Protein AF-A0A9P4PDR3-F1 (afdb_monomer_lite)

Structure (mmCIF, N/CA/C/O backbone):
data_AF-A0A9P4PDR3-F1
#
_entry.id   AF-A0A9P4PDR3-F1
#
loop_
_atom_site.group_PDB
_atom_site.id
_atom_site.type_symbol
_atom_site.label_atom_id
_atom_site.label_alt_id
_atom_site.label_comp_id
_atom_site.label_asym_id
_atom_site.label_entity_id
_atom_site.label_seq_id
_atom_site.pdbx_PDB_ins_code
_atom_site.Cartn_x
_atom_site.Cartn_y
_atom_site.Cartn_z
_atom_site.occupancy
_atom_site.B_iso_or_equiv
_atom_site.auth_seq_id
_atom_site.auth_comp_id
_atom_site.auth_asym_id
_atom_site.auth_atom_id
_atom_site.pdbx_PDB_model_num
ATOM 1 N N . MET A 1 1 ? 72.401 30.738 47.272 1.00 39.84 1 MET A N 1
ATOM 2 C CA . MET A 1 1 ? 71.567 31.556 46.367 1.00 39.84 1 MET A CA 1
ATOM 3 C C . MET A 1 1 ? 70.775 30.611 45.475 1.00 39.84 1 MET A C 1
ATOM 5 O O . MET A 1 1 ? 71.417 29.729 44.933 1.00 39.84 1 MET A O 1
ATOM 9 N N . SER A 1 2 ? 69.445 30.798 45.417 1.00 41.22 2 SER A N 1
ATOM 10 C CA . SER A 1 2 ? 68.465 30.457 44.352 1.00 41.22 2 SER A CA 1
ATOM 11 C C . SER A 1 2 ? 68.536 29.105 43.617 1.00 41.22 2 SER A C 1
ATOM 13 O O . SER A 1 2 ? 69.592 28.717 43.151 1.00 41.22 2 SER A O 1
ATOM 15 N N . THR A 1 3 ? 67.460 28.357 43.347 1.00 42.94 3 THR A N 1
ATOM 16 C CA . THR A 1 3 ? 65.997 28.504 43.529 1.00 42.94 3 THR A CA 1
ATOM 17 C C . THR A 1 3 ? 65.347 27.144 43.215 1.00 42.94 3 THR A C 1
ATOM 19 O O . THR A 1 3 ? 65.878 26.376 42.417 1.00 42.94 3 THR A O 1
ATOM 22 N N . HIS A 1 4 ? 64.183 26.876 43.812 1.00 41.94 4 HIS A N 1
ATOM 23 C CA . HIS A 1 4 ? 63.287 25.757 43.501 1.00 41.94 4 HIS A CA 1
ATOM 24 C C . HIS A 1 4 ? 62.711 25.802 42.075 1.00 41.94 4 HIS A C 1
ATOM 26 O O . HIS A 1 4 ? 62.363 26.875 41.589 1.00 41.94 4 HIS A O 1
ATOM 32 N N . ALA A 1 5 ? 62.472 24.622 41.491 1.00 48.94 5 ALA A N 1
ATOM 33 C CA . ALA A 1 5 ? 61.399 24.391 40.523 1.00 48.94 5 ALA A CA 1
ATOM 34 C C . ALA A 1 5 ? 60.941 22.920 40.598 1.00 48.94 5 ALA A C 1
ATOM 36 O O . ALA A 1 5 ? 61.580 22.032 40.043 1.00 48.94 5 ALA A O 1
ATOM 37 N N . ALA A 1 6 ? 59.841 22.663 41.308 1.00 50.53 6 ALA A N 1
ATOM 38 C CA . ALA A 1 6 ? 59.071 21.426 41.202 1.00 50.53 6 ALA A CA 1
ATOM 39 C C . ALA A 1 6 ? 57.695 21.810 40.648 1.00 50.53 6 ALA A C 1
ATOM 41 O O . ALA A 1 6 ? 56.959 22.570 41.278 1.00 50.53 6 ALA A O 1
ATOM 42 N N . ALA A 1 7 ? 57.407 21.362 39.427 1.00 51.97 7 ALA A N 1
ATOM 43 C CA . ALA A 1 7 ? 56.159 21.638 38.733 1.00 51.97 7 ALA A CA 1
ATOM 44 C C . ALA A 1 7 ? 55.000 20.884 39.401 1.00 51.97 7 ALA A C 1
ATOM 46 O O . ALA A 1 7 ? 55.087 19.687 39.672 1.00 51.97 7 ALA A O 1
ATOM 47 N N . ALA A 1 8 ? 53.931 21.627 39.679 1.00 52.62 8 ALA A N 1
ATOM 48 C CA . ALA A 1 8 ? 52.711 21.161 40.313 1.00 52.62 8 ALA A CA 1
ATOM 49 C C . ALA A 1 8 ? 51.920 20.215 39.394 1.00 52.62 8 ALA A C 1
ATOM 51 O O . ALA A 1 8 ? 51.681 20.523 38.226 1.00 52.62 8 ALA A O 1
ATOM 52 N N . ALA A 1 9 ? 51.492 19.079 39.945 1.00 56.66 9 ALA A N 1
ATOM 53 C CA . ALA A 1 9 ? 50.508 18.193 39.337 1.00 56.66 9 ALA A CA 1
ATOM 54 C C . ALA A 1 9 ? 49.130 18.882 39.303 1.00 56.66 9 ALA A C 1
ATOM 56 O O . ALA A 1 9 ? 48.715 19.498 40.286 1.00 56.66 9 ALA A O 1
ATOM 57 N N . ALA A 1 10 ? 48.443 18.798 38.163 1.00 66.56 10 ALA A N 1
ATOM 58 C CA . ALA A 1 10 ? 47.117 19.376 37.947 1.00 66.56 10 ALA A CA 1
ATOM 59 C C . ALA A 1 10 ? 46.045 18.741 38.865 1.00 66.56 10 ALA A C 1
ATOM 61 O O . ALA A 1 10 ? 46.162 17.561 39.206 1.00 66.56 10 ALA A O 1
ATOM 62 N N . PRO A 1 11 ? 44.996 19.488 39.264 1.00 62.75 11 PRO A N 1
ATOM 63 C CA . PRO A 1 11 ? 43.924 18.953 40.096 1.00 62.75 11 PRO A CA 1
ATOM 64 C C . PRO A 1 11 ? 43.004 18.026 39.287 1.00 62.75 11 PRO A C 1
ATOM 66 O O . PRO A 1 11 ? 42.606 18.351 38.172 1.00 62.75 11 PRO A O 1
ATOM 69 N N . ALA A 1 12 ? 42.666 16.871 39.862 1.00 64.94 12 ALA A N 1
ATOM 70 C CA . ALA A 1 12 ? 41.672 15.950 39.320 1.00 64.94 12 ALA A CA 1
ATOM 71 C C . ALA A 1 12 ? 40.255 16.500 39.551 1.00 64.94 12 ALA A C 1
ATOM 73 O O . ALA A 1 12 ? 39.896 16.824 40.686 1.00 64.94 12 ALA A O 1
ATOM 74 N N . ASP A 1 13 ? 39.454 16.586 38.489 1.00 71.06 13 ASP A N 1
ATOM 75 C CA . ASP A 1 13 ? 38.054 17.001 38.576 1.00 71.06 13 ASP A CA 1
ATOM 76 C C . ASP A 1 13 ? 37.213 15.957 39.340 1.00 71.06 13 ASP A C 1
ATOM 78 O O . ASP A 1 13 ? 37.351 14.751 39.099 1.00 71.06 13 ASP A O 1
ATOM 82 N N . PRO A 1 14 ? 36.330 16.377 40.266 1.00 76.25 14 PRO A N 1
ATOM 83 C CA . PRO A 1 14 ? 35.484 15.451 41.007 1.00 76.25 14 PRO A CA 1
ATOM 84 C C . PRO A 1 14 ? 34.379 14.847 40.117 1.00 76.25 14 PRO A C 1
ATOM 86 O O . PRO A 1 14 ? 33.915 15.489 39.170 1.00 76.25 14 PRO A O 1
ATOM 89 N N . PRO A 1 15 ? 33.891 13.632 40.434 1.00 72.94 15 PRO A N 1
ATOM 90 C CA . PRO A 1 15 ? 32.832 12.990 39.667 1.00 72.94 15 PRO A CA 1
ATOM 91 C C . PRO A 1 15 ? 31.504 13.748 39.803 1.00 72.94 15 PRO A C 1
ATOM 93 O O . PRO A 1 15 ? 31.029 14.035 40.905 1.00 72.94 15 PRO A O 1
ATOM 96 N N . ILE A 1 16 ? 30.878 14.036 38.661 1.00 69.38 16 ILE A N 1
ATOM 97 C CA . ILE A 1 16 ? 29.538 14.624 38.579 1.00 69.38 16 ILE A CA 1
ATOM 98 C C . ILE A 1 16 ? 28.546 13.640 39.217 1.00 69.38 16 ILE A C 1
ATOM 100 O O . ILE A 1 16 ? 28.413 12.498 38.781 1.00 69.38 16 ILE A O 1
ATOM 104 N N . SER A 1 17 ? 27.869 14.075 40.281 1.00 73.00 17 SER A N 1
ATOM 105 C CA . SER A 1 17 ? 26.873 13.262 40.993 1.00 73.00 17 SER A CA 1
ATOM 106 C C . SER A 1 17 ? 25.692 12.876 40.083 1.00 73.00 17 SER A C 1
ATOM 108 O O . SER A 1 17 ? 25.364 13.626 39.159 1.00 73.00 17 SER A O 1
ATOM 110 N N . PRO A 1 18 ? 25.014 11.735 40.329 1.00 70.06 18 PRO A N 1
ATOM 111 C CA . PRO A 1 18 ? 23.935 11.261 39.468 1.00 70.06 18 PRO A CA 1
ATOM 112 C C . PRO A 1 18 ? 22.743 12.226 39.480 1.00 70.06 18 PRO A C 1
ATOM 114 O O . PRO A 1 18 ? 22.101 12.456 40.505 1.00 70.06 18 PRO A O 1
ATOM 117 N N . ILE A 1 19 ? 22.424 12.773 38.307 1.00 70.44 19 ILE A N 1
ATOM 118 C CA . ILE A 1 19 ? 21.251 13.624 38.099 1.00 70.44 19 ILE A CA 1
ATOM 119 C C . ILE A 1 19 ? 20.004 12.732 38.085 1.00 70.44 19 ILE A C 1
ATOM 121 O O . ILE A 1 19 ? 19.702 12.077 37.087 1.00 70.44 19 ILE A O 1
ATOM 125 N N . SER A 1 20 ? 19.251 12.731 39.185 1.00 69.00 20 SER A N 1
ATOM 126 C CA . SER A 1 20 ? 17.913 12.131 39.233 1.00 69.00 20 SER A CA 1
ATOM 127 C C . SER A 1 20 ? 16.915 13.044 38.519 1.00 69.00 20 SER A C 1
ATOM 129 O O . SER A 1 20 ? 16.444 14.032 39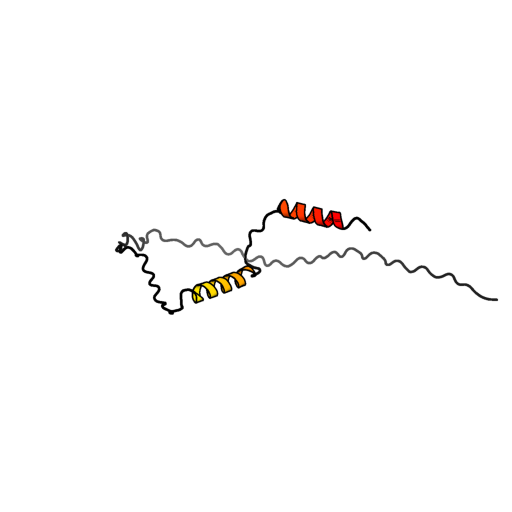.077 1.00 69.00 20 SER A O 1
ATOM 131 N N . ARG A 1 21 ? 16.594 12.734 37.259 1.00 63.66 21 ARG A N 1
ATOM 132 C CA . ARG A 1 21 ? 15.548 13.438 36.501 1.00 63.66 21 ARG A CA 1
ATOM 133 C C . ARG A 1 21 ? 14.173 12.884 36.873 1.00 63.66 21 ARG A C 1
ATOM 135 O O . ARG A 1 21 ? 13.641 12.018 36.189 1.00 63.66 21 ARG A O 1
ATOM 142 N N . GLN A 1 22 ? 13.585 13.388 37.953 1.00 73.19 22 GLN A N 1
ATOM 143 C CA . GLN A 1 22 ? 12.148 13.246 38.187 1.00 73.19 22 GLN A CA 1
ATOM 144 C C . GLN A 1 22 ? 11.410 14.354 37.436 1.00 73.19 22 GLN A C 1
ATOM 146 O O . GLN A 1 22 ? 11.316 15.482 37.909 1.00 73.19 22 GLN A O 1
ATOM 151 N N . THR A 1 23 ? 10.858 14.031 36.269 1.00 68.44 23 THR A N 1
ATOM 152 C CA . THR A 1 23 ? 9.811 14.852 35.647 1.00 68.44 23 THR A CA 1
ATOM 153 C C . THR A 1 23 ? 8.652 13.943 35.275 1.00 68.44 23 THR A C 1
ATOM 155 O O . THR A 1 23 ? 8.523 13.486 34.140 1.00 68.44 23 THR A O 1
ATOM 158 N N . THR A 1 24 ? 7.826 13.628 36.270 1.00 66.81 24 THR A N 1
ATOM 159 C CA . THR A 1 24 ? 6.512 13.027 36.047 1.00 66.81 24 THR A CA 1
ATOM 160 C C . THR A 1 24 ? 5.709 13.981 35.172 1.00 66.81 24 THR A C 1
ATOM 162 O O . THR A 1 24 ? 5.336 15.068 35.611 1.00 66.81 24 THR A O 1
ATOM 165 N N . PHE A 1 25 ? 5.466 13.598 33.920 1.00 69.38 25 PHE A N 1
ATOM 166 C CA . PHE A 1 25 ? 4.574 14.348 33.049 1.00 69.38 25 PHE A CA 1
ATOM 167 C C . PHE A 1 25 ? 3.130 14.177 33.543 1.00 69.38 25 PHE A C 1
ATOM 169 O O . PHE A 1 25 ? 2.691 13.038 33.744 1.00 69.38 25 PHE A O 1
ATOM 176 N N . PRO A 1 26 ? 2.367 15.269 33.726 1.00 68.75 26 PRO A N 1
ATOM 177 C CA . PRO A 1 26 ? 0.937 15.170 33.966 1.00 68.75 26 PRO A CA 1
ATOM 178 C C . PRO A 1 26 ? 0.287 14.572 32.717 1.00 68.75 26 PRO A C 1
ATOM 180 O O . PRO A 1 26 ? 0.164 15.224 31.679 1.00 68.75 26 PRO A O 1
ATOM 183 N N . HIS A 1 27 ? -0.102 13.304 32.798 1.00 74.31 27 HIS A N 1
ATOM 184 C CA . HIS A 1 27 ? -0.866 12.662 31.744 1.00 74.31 27 HIS A CA 1
ATOM 185 C C . HIS A 1 27 ? -2.305 13.160 31.855 1.00 74.31 27 HIS A C 1
ATOM 187 O O . HIS A 1 27 ? -2.955 13.037 32.892 1.00 74.31 27 HIS A O 1
ATOM 193 N N . LYS A 1 28 ? -2.812 13.755 30.776 1.00 69.25 28 LYS A N 1
ATOM 194 C CA . LYS A 1 28 ? -4.238 14.035 30.657 1.00 69.25 28 LYS A CA 1
ATOM 195 C C . LYS A 1 28 ? -4.943 12.694 30.486 1.00 69.25 28 LYS A C 1
ATOM 197 O O . LYS A 1 28 ? -5.005 12.164 29.379 1.00 69.25 28 LYS A O 1
ATOM 202 N N . THR A 1 29 ? -5.455 12.127 31.573 1.00 70.19 29 THR A N 1
ATOM 203 C CA . THR A 1 29 ? -6.442 11.050 31.494 1.00 70.19 29 THR A CA 1
ATOM 204 C C . THR A 1 29 ? -7.693 11.639 30.857 1.00 70.19 29 THR A C 1
ATOM 206 O O . THR A 1 29 ? -8.486 12.305 31.521 1.00 70.19 29 THR A O 1
ATOM 209 N N . SER A 1 30 ? -7.832 11.475 29.543 1.00 71.44 30 SER A N 1
ATOM 210 C CA . SER A 1 30 ? -9.075 11.805 28.852 1.00 71.44 30 SER A CA 1
ATOM 211 C C . SER A 1 30 ? -10.196 10.993 29.500 1.00 71.44 30 SER A C 1
ATOM 213 O O . SER A 1 30 ? -10.043 9.787 29.695 1.00 71.44 30 SER A O 1
ATOM 215 N N . ALA A 1 31 ? -11.293 11.651 29.881 1.00 71.50 31 ALA A N 1
ATOM 216 C CA . ALA A 1 31 ? -12.461 10.960 30.408 1.00 71.50 31 ALA A CA 1
ATOM 217 C C . ALA A 1 31 ? -12.916 9.914 29.382 1.00 71.50 31 ALA A C 1
ATOM 219 O O . ALA A 1 31 ? -13.050 10.225 28.195 1.00 71.50 31 ALA A O 1
ATOM 220 N N . ALA A 1 32 ? -13.110 8.675 29.834 1.00 70.25 32 ALA A N 1
ATOM 221 C CA . ALA A 1 32 ? -13.570 7.593 28.981 1.00 70.25 32 ALA A CA 1
ATOM 222 C C . ALA A 1 32 ? -14.930 7.982 28.386 1.00 70.25 32 ALA A C 1
ATOM 224 O O . ALA A 1 32 ? -15.946 8.025 29.080 1.00 70.25 32 ALA A O 1
ATOM 225 N N . THR A 1 33 ? -14.935 8.327 27.100 1.00 73.12 33 THR A N 1
ATOM 226 C CA . THR A 1 33 ? -16.169 8.580 26.360 1.00 73.12 33 THR A CA 1
ATOM 227 C C . THR A 1 33 ? -16.884 7.246 26.222 1.00 73.12 33 THR A C 1
ATOM 229 O O . THR A 1 33 ? -16.305 6.286 25.717 1.00 73.12 33 THR A O 1
ATOM 232 N N . SER A 1 34 ? -18.124 7.171 26.706 1.00 74.00 34 SER A N 1
ATOM 233 C CA . SER A 1 34 ? -18.965 5.988 26.530 1.00 74.00 34 SER A CA 1
ATOM 234 C C . SER A 1 34 ? -19.062 5.674 25.036 1.00 74.00 34 SER A C 1
ATOM 236 O O . SER A 1 34 ? -19.555 6.492 24.256 1.00 74.00 34 SER A O 1
ATOM 238 N N . SER A 1 35 ? -18.556 4.512 24.620 1.00 76.88 35 SER A N 1
ATOM 239 C CA . SER A 1 35 ? -18.687 4.046 23.245 1.00 76.88 35 SER A CA 1
ATOM 240 C C . SER A 1 35 ? -20.142 3.652 23.011 1.00 76.88 35 SER A C 1
ATOM 242 O O . SER A 1 35 ? -20.539 2.510 23.242 1.00 76.88 35 SER A O 1
ATOM 244 N N . ARG A 1 36 ? -20.965 4.612 22.584 1.00 84.06 36 ARG A N 1
ATOM 245 C CA . ARG A 1 36 ? -22.299 4.317 22.067 1.00 84.06 36 ARG A CA 1
ATOM 246 C C . ARG A 1 36 ? -22.115 3.520 20.782 1.00 84.06 36 ARG A C 1
ATOM 248 O O . ARG A 1 36 ? -21.650 4.064 19.783 1.00 84.06 36 ARG A O 1
ATOM 255 N N . THR A 1 37 ? -22.464 2.240 20.813 1.00 81.62 37 THR A N 1
ATOM 256 C CA . THR A 1 37 ? -22.577 1.448 19.592 1.00 81.62 37 THR A CA 1
ATOM 257 C C . THR A 1 37 ? -23.694 2.073 18.750 1.00 81.62 37 THR A C 1
ATOM 259 O O . THR A 1 37 ? -24.814 2.235 19.247 1.00 81.62 37 THR A O 1
ATOM 262 N N . PRO A 1 38 ? -23.414 2.534 17.517 1.00 84.50 38 PRO A N 1
ATOM 263 C CA . PRO A 1 38 ? -24.474 3.027 16.655 1.00 84.50 38 PRO A CA 1
ATOM 264 C C . PRO A 1 38 ? -25.455 1.878 16.413 1.00 84.50 38 PRO A C 1
ATOM 266 O O . PRO A 1 38 ? -25.052 0.762 16.089 1.00 84.50 38 PRO A O 1
ATOM 269 N N . PHE A 1 39 ? -26.743 2.141 16.621 1.00 87.62 39 PHE A N 1
ATOM 270 C CA . PHE A 1 39 ? -27.784 1.181 16.286 1.00 87.62 39 PHE A CA 1
ATOM 271 C C . PHE A 1 39 ? -27.883 1.112 14.762 1.00 87.62 39 PHE A C 1
ATOM 273 O O . PHE A 1 39 ? -28.176 2.120 14.119 1.00 87.62 39 PHE A O 1
ATOM 280 N N . ILE A 1 40 ? -27.592 -0.055 14.194 1.00 86.38 40 ILE A N 1
ATOM 281 C CA . ILE A 1 40 ? -27.743 -0.313 12.763 1.00 86.38 40 ILE A CA 1
ATOM 282 C C . ILE A 1 40 ? -29.135 -0.910 12.569 1.00 86.38 40 ILE A C 1
ATOM 284 O O . ILE A 1 40 ? -29.419 -1.994 13.079 1.00 86.38 40 ILE A O 1
ATOM 288 N N . ASP A 1 41 ? -30.001 -0.199 11.849 1.00 88.25 41 ASP A N 1
ATOM 289 C CA . ASP A 1 41 ? -31.329 -0.697 11.502 1.00 88.25 41 ASP A CA 1
ATOM 290 C C . ASP A 1 41 ? -31.233 -1.742 10.381 1.00 88.25 41 ASP A C 1
ATOM 292 O O . ASP A 1 41 ? -31.134 -1.417 9.197 1.00 88.25 41 ASP A O 1
ATOM 296 N N . ILE A 1 42 ? -31.270 -3.012 10.780 1.00 86.31 42 ILE A N 1
ATOM 297 C CA . ILE A 1 42 ? -31.240 -4.172 9.881 1.00 86.31 42 ILE A CA 1
ATOM 298 C C . ILE A 1 42 ? -32.564 -4.410 9.141 1.00 86.31 42 ILE A C 1
ATOM 300 O O . ILE A 1 42 ? -32.610 -5.264 8.260 1.00 86.31 42 ILE A O 1
ATOM 304 N N . ALA A 1 43 ? -33.639 -3.690 9.487 1.00 92.88 43 ALA A N 1
ATOM 305 C CA . ALA A 1 43 ? -34.897 -3.747 8.746 1.00 92.88 43 ALA A CA 1
ATOM 306 C C . ALA A 1 43 ? -34.858 -2.880 7.477 1.00 92.88 43 ALA A C 1
ATOM 308 O O . ALA A 1 43 ? -35.750 -2.989 6.636 1.00 92.88 43 ALA A O 1
ATOM 309 N N . THR A 1 44 ? -33.822 -2.048 7.312 1.00 87.19 44 THR A N 1
ATOM 310 C CA . THR A 1 44 ? -33.610 -1.280 6.083 1.00 87.19 44 THR A CA 1
ATOM 311 C C . THR A 1 44 ? -33.210 -2.239 4.953 1.00 87.19 44 THR A C 1
ATOM 313 O O . THR A 1 44 ? -32.140 -2.850 5.035 1.00 87.19 44 THR A O 1
ATOM 316 N N . PRO A 1 45 ? -34.028 -2.404 3.894 1.00 83.56 45 PRO A N 1
ATOM 317 C CA . PRO A 1 45 ? -33.677 -3.269 2.773 1.00 83.56 45 PRO A CA 1
ATOM 318 C C . PRO A 1 45 ? -32.425 -2.747 2.057 1.00 83.56 45 PRO A C 1
ATOM 320 O O . PRO A 1 45 ? -32.182 -1.541 1.989 1.00 83.56 45 PRO A O 1
ATOM 323 N N . ALA A 1 46 ? -31.630 -3.660 1.495 1.00 85.38 46 ALA A N 1
ATOM 324 C CA . ALA A 1 46 ? -30.459 -3.285 0.713 1.00 85.38 46 ALA A CA 1
ATOM 325 C C . ALA A 1 46 ? -30.872 -2.454 -0.513 1.00 85.38 46 ALA A C 1
ATOM 327 O O . ALA A 1 46 ? -31.834 -2.787 -1.204 1.00 85.38 46 ALA A O 1
ATOM 328 N N . ILE A 1 47 ? -30.097 -1.408 -0.813 1.00 83.62 47 ILE A N 1
ATOM 329 C CA . ILE A 1 47 ? -30.318 -0.520 -1.971 1.00 83.62 47 ILE A CA 1
ATOM 330 C C . ILE A 1 47 ? -30.291 -1.308 -3.296 1.00 83.62 47 ILE A C 1
ATOM 332 O O . ILE A 1 47 ? -30.963 -0.935 -4.252 1.00 83.62 47 ILE A O 1
ATOM 336 N N . ASN A 1 48 ? -29.588 -2.444 -3.325 1.00 78.75 48 ASN A N 1
ATOM 337 C CA . ASN A 1 48 ? -29.419 -3.293 -4.502 1.00 78.75 48 ASN A CA 1
ATOM 338 C C . ASN A 1 48 ? -30.035 -4.681 -4.264 1.00 78.75 48 ASN A C 1
ATOM 340 O O . ASN A 1 48 ? -29.322 -5.674 -4.138 1.00 78.75 48 ASN A O 1
ATOM 344 N N . ALA A 1 49 ? -31.363 -4.749 -4.145 1.00 78.81 49 ALA A N 1
ATOM 345 C CA . ALA A 1 49 ? -32.078 -6.021 -3.987 1.00 78.81 49 ALA A CA 1
ATOM 346 C C . ALA A 1 49 ? -32.083 -6.878 -5.271 1.00 78.81 49 ALA A C 1
ATOM 348 O O . ALA A 1 49 ? -32.252 -8.093 -5.197 1.00 78.81 49 ALA A O 1
ATOM 349 N N . ALA A 1 50 ? -31.885 -6.254 -6.434 1.00 84.94 50 ALA A N 1
ATOM 350 C CA . ALA A 1 50 ? -31.741 -6.930 -7.716 1.00 84.94 50 ALA A CA 1
ATOM 351 C C . ALA A 1 50 ? -30.285 -6.830 -8.203 1.00 84.94 50 ALA A C 1
ATOM 353 O O . ALA A 1 50 ? -29.679 -5.761 -8.060 1.00 84.94 50 ALA A O 1
ATOM 354 N N . PRO A 1 51 ? -29.719 -7.903 -8.788 1.00 82.88 51 PRO A N 1
ATOM 355 C CA . PRO A 1 51 ? -28.478 -7.808 -9.543 1.00 82.88 51 PRO A CA 1
ATOM 356 C C . PRO A 1 51 ? -28.605 -6.715 -10.607 1.00 82.88 51 PRO A C 1
ATOM 358 O O . PRO A 1 51 ? -29.570 -6.692 -11.369 1.00 82.88 51 PRO A O 1
ATOM 361 N N . VAL A 1 52 ? -27.647 -5.789 -10.638 1.00 82.94 52 VAL A N 1
ATOM 362 C CA . VAL A 1 52 ? -27.529 -4.856 -11.757 1.00 82.94 52 VAL A CA 1
ATOM 363 C C . VAL A 1 52 ? -26.985 -5.662 -12.925 1.00 82.94 52 VAL A C 1
ATOM 365 O O . VAL A 1 52 ? -25.846 -6.126 -12.872 1.00 82.94 52 VAL A O 1
ATOM 368 N N . GLU A 1 53 ? -27.809 -5.842 -13.955 1.00 82.75 53 GLU A N 1
ATOM 369 C CA . GLU A 1 53 ? -27.350 -6.345 -15.244 1.00 82.75 53 GLU A CA 1
ATOM 370 C C . GLU A 1 53 ? -26.357 -5.316 -15.794 1.00 82.75 53 GLU A C 1
ATOM 372 O O . GLU A 1 53 ? -26.725 -4.221 -16.220 1.00 82.75 53 GLU A O 1
ATOM 377 N N . LEU A 1 54 ? -25.066 -5.626 -15.695 1.00 79.94 54 LEU A N 1
ATOM 378 C CA . LEU A 1 54 ? -24.055 -4.908 -16.449 1.00 79.94 54 LEU A CA 1
ATOM 379 C C . LEU A 1 54 ? -24.217 -5.386 -17.885 1.00 79.94 54 LEU A C 1
ATOM 381 O O . LEU A 1 54 ? -23.860 -6.527 -18.177 1.00 79.94 54 LEU A O 1
ATOM 385 N N . ASP A 1 55 ? -24.775 -4.538 -18.753 1.00 80.06 55 ASP A N 1
ATOM 386 C CA . ASP A 1 55 ? -24.777 -4.768 -20.195 1.00 80.06 55 ASP A CA 1
ATOM 387 C C . ASP A 1 55 ? -23.334 -5.054 -20.614 1.00 80.06 55 ASP A C 1
ATOM 389 O O . ASP A 1 55 ? -22.485 -4.164 -20.686 1.00 80.06 55 ASP A O 1
ATOM 393 N N . GLY A 1 56 ? -23.045 -6.344 -20.787 1.00 68.69 56 GLY A N 1
ATOM 394 C CA . GLY A 1 56 ? -21.713 -6.894 -20.972 1.00 68.69 56 GLY A CA 1
ATOM 395 C C . GLY A 1 56 ? -21.199 -6.631 -22.374 1.00 68.69 56 GLY A C 1
ATOM 396 O O . GLY A 1 56 ? -20.802 -7.565 -23.068 1.00 68.69 56 GLY A O 1
ATOM 397 N N . ALA A 1 57 ? -21.185 -5.367 -22.802 1.00 72.00 57 ALA A N 1
ATOM 398 C CA . ALA A 1 57 ? -20.260 -4.972 -23.838 1.00 72.00 57 ALA A CA 1
ATOM 399 C C . ALA A 1 57 ? -18.878 -5.393 -23.324 1.00 72.00 57 ALA A C 1
ATOM 401 O O . ALA A 1 57 ? -18.479 -4.946 -22.241 1.00 72.00 57 ALA A O 1
ATOM 402 N N . PRO A 1 58 ? -18.152 -6.284 -24.027 1.00 66.56 58 PRO A N 1
ATOM 403 C CA . PRO A 1 58 ? -16.760 -6.472 -23.697 1.00 66.56 58 PRO A CA 1
ATOM 404 C C . PRO A 1 58 ? -16.164 -5.073 -23.754 1.00 66.56 58 PRO A C 1
ATOM 406 O O . PRO A 1 58 ? -16.239 -4.410 -24.792 1.00 66.56 58 PRO A O 1
ATOM 409 N N . ALA A 1 59 ? -15.617 -4.602 -22.634 1.00 60.59 59 ALA A N 1
ATOM 410 C CA . ALA A 1 59 ? -14.628 -3.548 -22.672 1.00 60.59 59 ALA A CA 1
ATOM 411 C C . ALA A 1 59 ? -13.465 -4.151 -23.462 1.00 60.59 59 ALA A C 1
ATOM 413 O O . ALA A 1 59 ? -12.528 -4.723 -22.907 1.00 60.59 59 ALA A O 1
ATOM 414 N N . GLY A 1 60 ? -13.604 -4.146 -24.790 1.00 56.41 60 GLY A N 1
ATOM 415 C CA . GLY A 1 60 ? -12.518 -4.419 -25.693 1.00 56.41 60 GLY A CA 1
ATOM 416 C C . GLY A 1 60 ? -11.386 -3.513 -25.253 1.00 56.41 60 GLY A C 1
ATOM 417 O O . GLY A 1 60 ? -11.615 -2.412 -24.750 1.00 56.41 60 GLY A O 1
ATOM 418 N N . LEU A 1 61 ? -10.162 -3.983 -25.434 1.00 61.19 61 LEU A N 1
ATOM 419 C CA . LEU A 1 61 ? -8.932 -3.243 -25.170 1.00 61.19 61 LEU A CA 1
ATOM 420 C C . LEU A 1 61 ? -8.784 -1.993 -26.073 1.00 61.19 61 LEU A C 1
ATOM 422 O O . LEU A 1 61 ? -7.680 -1.627 -26.454 1.00 61.19 61 LEU A O 1
ATOM 426 N N . ALA A 1 62 ? -9.880 -1.335 -26.448 1.00 54.91 62 ALA A N 1
ATOM 427 C CA . ALA A 1 62 ? -9.897 0.045 -26.864 1.00 54.91 62 ALA A CA 1
ATOM 428 C C . ALA A 1 62 ? -9.758 0.891 -25.597 1.00 54.91 62 ALA A C 1
ATOM 430 O O . ALA A 1 62 ? -10.724 1.247 -24.923 1.00 54.91 62 ALA A O 1
ATOM 431 N N . SER A 1 63 ? -8.502 1.170 -25.265 1.00 53.47 63 SER A N 1
ATOM 432 C CA . SER A 1 63 ? -8.124 2.322 -24.467 1.00 53.47 63 SER A CA 1
ATOM 433 C C . SER A 1 63 ? -8.897 3.550 -24.954 1.00 53.47 63 SER A C 1
ATOM 435 O O . SER A 1 63 ? -8.581 4.121 -25.993 1.00 53.47 63 SER A O 1
ATOM 437 N N . ALA A 1 64 ? -9.907 3.959 -24.205 1.00 50.75 64 ALA A N 1
ATOM 438 C CA . ALA A 1 64 ? -10.511 5.270 -24.344 1.00 50.75 64 ALA A CA 1
ATOM 439 C C . ALA A 1 64 ? -10.626 5.853 -22.939 1.00 50.75 64 ALA A C 1
ATOM 441 O O . ALA A 1 64 ? -11.701 5.980 -22.361 1.00 50.75 64 ALA A O 1
ATOM 442 N N . HIS A 1 65 ? -9.465 6.179 -22.370 1.00 50.88 65 HIS A N 1
ATOM 443 C CA . HIS A 1 65 ? -9.408 7.351 -21.514 1.00 50.88 65 HIS A CA 1
ATOM 444 C C . HIS A 1 65 ? -9.822 8.544 -22.393 1.00 50.88 65 HIS A C 1
ATOM 446 O O . HIS A 1 65 ? -9.141 8.786 -23.390 1.00 50.88 65 HIS A O 1
ATOM 452 N N . PRO A 1 66 ? -10.891 9.299 -22.078 1.00 48.41 66 PRO A N 1
ATOM 453 C CA . PRO A 1 66 ? -11.066 10.634 -22.632 1.00 48.41 66 PRO A CA 1
ATOM 454 C C . PRO A 1 66 ? -10.016 11.525 -21.963 1.00 48.41 66 PRO A C 1
ATOM 456 O O . PRO A 1 66 ? -10.226 12.121 -20.911 1.00 48.41 66 PRO A O 1
ATOM 459 N N . GLY A 1 67 ? -8.827 11.480 -22.540 1.00 47.78 67 GLY A N 1
ATOM 460 C CA . GLY A 1 67 ? -7.606 12.128 -22.092 1.00 47.78 67 G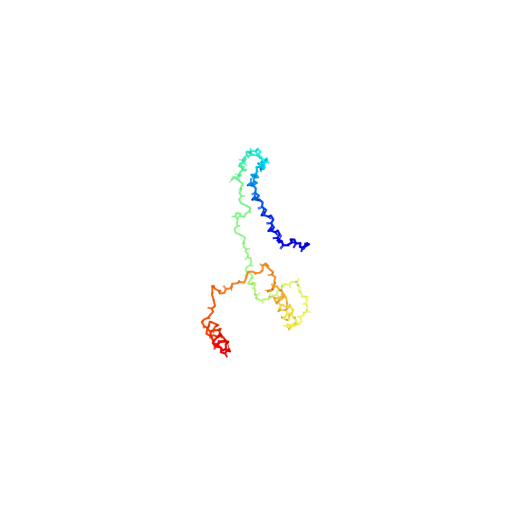LY A CA 1
ATOM 461 C C . GLY A 1 67 ? -6.553 11.954 -23.176 1.00 47.78 67 GLY A C 1
ATOM 462 O O . GLY A 1 67 ? -5.431 11.547 -22.895 1.00 47.78 67 GLY A O 1
ATOM 463 N N . GLU A 1 68 ? -6.970 12.163 -24.425 1.00 49.91 68 GLU A N 1
ATOM 464 C CA . GLU A 1 68 ? -6.088 12.337 -25.570 1.00 49.91 68 GLU A CA 1
ATOM 465 C C . GLU A 1 68 ? -5.311 13.642 -25.357 1.00 49.91 68 GLU A C 1
ATOM 467 O O . GLU A 1 68 ? -5.709 14.712 -25.805 1.00 49.91 68 GLU A O 1
ATOM 472 N N . GLU A 1 69 ? -4.206 13.564 -24.622 1.00 55.56 69 GLU A N 1
ATOM 473 C CA . GLU A 1 69 ? -3.046 14.363 -24.990 1.00 55.56 69 GLU A CA 1
ATOM 474 C C . GLU A 1 69 ? -2.209 13.486 -25.921 1.00 55.56 69 GLU A C 1
ATOM 476 O O . GLU A 1 69 ? -1.546 12.539 -25.491 1.00 55.56 69 GLU A O 1
ATOM 481 N N . GLU A 1 70 ? -2.311 13.772 -27.221 1.00 52.75 70 GLU A N 1
ATOM 482 C CA . GLU A 1 70 ? -1.368 13.320 -28.239 1.00 52.75 70 GLU A CA 1
ATOM 483 C C . GLU A 1 70 ? 0.059 13.635 -27.773 1.00 52.75 70 GLU A C 1
ATOM 485 O O . GLU A 1 70 ? 0.525 14.770 -27.824 1.00 52.75 70 GLU A O 1
ATOM 490 N N . GLY A 1 71 ? 0.764 12.614 -27.301 1.00 50.50 71 GLY A N 1
ATOM 491 C CA . GLY A 1 71 ? 2.185 12.668 -26.998 1.00 50.50 71 GLY A CA 1
ATOM 492 C C . GLY A 1 71 ? 2.809 11.378 -27.491 1.00 50.50 71 GLY A C 1
ATOM 493 O O . GLY A 1 7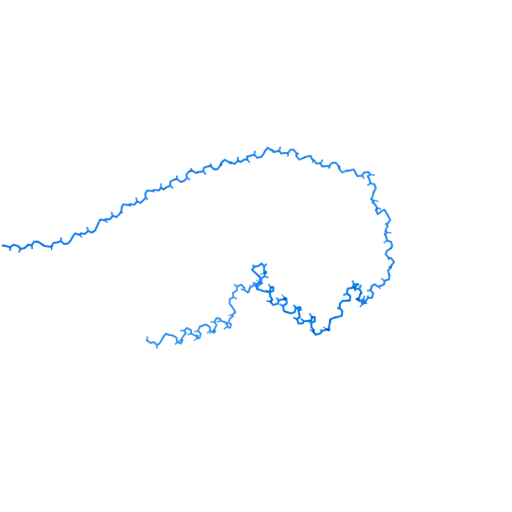1 ? 2.388 10.292 -27.098 1.00 50.50 71 GLY A O 1
ATOM 494 N N . SER A 1 72 ? 3.764 11.497 -28.406 1.00 50.56 72 SER A N 1
ATOM 495 C CA . SER A 1 72 ? 4.362 10.386 -29.139 1.00 50.56 72 SER A CA 1
ATOM 496 C C . SER A 1 72 ? 4.796 9.230 -28.217 1.00 50.56 72 SER A C 1
ATOM 498 O O . SER A 1 72 ? 5.328 9.429 -27.122 1.00 50.56 72 SER A O 1
ATOM 500 N N . GLY A 1 73 ? 4.589 7.984 -28.659 1.00 55.88 73 GLY A N 1
ATOM 501 C CA . GLY A 1 73 ? 4.863 6.769 -27.873 1.00 55.88 73 GLY A CA 1
ATOM 502 C C . GLY A 1 73 ? 6.324 6.564 -27.439 1.00 55.88 73 GLY A C 1
ATOM 503 O O . GLY A 1 73 ? 6.609 5.624 -26.701 1.00 55.88 73 GLY A O 1
ATOM 504 N N . VAL A 1 74 ? 7.240 7.443 -27.853 1.00 57.94 74 VAL A N 1
ATOM 505 C CA . VAL A 1 74 ? 8.638 7.468 -27.406 1.00 57.94 74 VAL A CA 1
ATOM 506 C C . VAL A 1 74 ? 8.803 8.457 -26.249 1.00 57.94 74 VAL A C 1
ATOM 508 O O . VAL A 1 74 ? 9.263 8.065 -25.177 1.00 57.94 74 VAL A O 1
ATOM 511 N N . GLU A 1 75 ? 8.298 9.684 -26.390 1.00 58.19 75 GLU A N 1
ATOM 512 C CA . GLU A 1 75 ? 8.392 10.743 -25.371 1.00 58.19 75 GLU A CA 1
ATOM 513 C C . GLU A 1 75 ? 7.648 10.383 -24.073 1.00 58.19 75 GLU A C 1
ATOM 515 O O . GLU A 1 75 ? 8.121 10.664 -22.969 1.00 58.19 75 GLU A O 1
ATOM 520 N N . GLY A 1 76 ? 6.503 9.697 -24.173 1.00 68.06 76 GLY A N 1
ATOM 521 C CA . GLY A 1 76 ? 5.768 9.212 -22.998 1.00 68.06 76 GLY A CA 1
ATOM 522 C C . GLY A 1 76 ? 6.544 8.155 -22.202 1.00 68.06 76 GLY A C 1
ATOM 523 O O . GLY A 1 76 ? 6.498 8.132 -20.967 1.00 68.06 76 GLY A O 1
ATOM 524 N N . SER A 1 77 ? 7.299 7.301 -22.901 1.00 71.19 77 SER A N 1
ATOM 525 C CA . SER A 1 77 ? 8.130 6.265 -22.279 1.00 71.19 77 SER A CA 1
ATOM 526 C C . SER A 1 77 ? 9.352 6.865 -21.578 1.00 71.19 77 SER A C 1
ATOM 528 O O . SER A 1 77 ? 9.660 6.484 -20.446 1.00 71.19 77 SER A O 1
ATOM 530 N N . GLU A 1 78 ? 9.973 7.876 -22.188 1.00 80.00 78 GLU A N 1
ATOM 531 C CA . GLU A 1 78 ? 11.102 8.617 -21.627 1.00 80.00 78 GLU A CA 1
ATOM 532 C C . GLU A 1 78 ? 10.686 9.392 -20.376 1.00 80.00 78 GLU A C 1
ATOM 534 O O . GLU A 1 78 ? 11.304 9.243 -19.321 1.00 80.00 78 GLU A O 1
ATOM 539 N N . LYS A 1 79 ? 9.568 10.125 -20.440 1.00 85.94 79 LYS A N 1
ATOM 540 C CA . LYS A 1 79 ? 9.015 10.870 -19.300 1.00 85.94 79 LYS A CA 1
ATOM 541 C C . LYS A 1 79 ? 8.648 9.947 -18.137 1.00 85.94 79 LYS A C 1
ATOM 543 O O . LYS A 1 79 ? 8.883 10.279 -16.973 1.00 85.94 79 LYS A O 1
ATOM 548 N N . ARG A 1 80 ? 8.104 8.758 -18.426 1.00 84.44 80 ARG A N 1
ATOM 549 C CA . ARG A 1 80 ? 7.816 7.741 -17.402 1.00 84.44 80 ARG A CA 1
ATOM 550 C C . ARG A 1 80 ? 9.098 7.196 -16.773 1.00 84.44 80 ARG A C 1
ATOM 552 O O . ARG A 1 80 ? 9.150 7.069 -15.551 1.00 84.44 80 ARG A O 1
ATOM 559 N N . ASN A 1 81 ? 10.117 6.896 -17.576 1.00 85.31 81 ASN A N 1
ATOM 560 C CA . ASN A 1 81 ? 11.401 6.398 -17.087 1.00 85.31 81 ASN A CA 1
ATOM 561 C C . ASN A 1 81 ? 12.114 7.451 -16.223 1.00 85.31 81 ASN A C 1
ATOM 563 O O . ASN A 1 81 ? 12.578 7.151 -15.126 1.00 85.31 81 ASN A O 1
ATOM 567 N N . GLU A 1 82 ? 12.091 8.717 -16.643 1.00 87.19 82 GLU A N 1
ATOM 568 C CA . GLU A 1 82 ? 12.633 9.832 -15.868 1.00 87.19 82 GLU A CA 1
ATOM 569 C C . GLU A 1 82 ? 11.907 10.005 -14.521 1.00 87.19 82 GLU A C 1
ATOM 571 O O . GLU A 1 82 ? 12.549 10.179 -13.482 1.00 87.19 82 GLU A O 1
ATOM 576 N N . MET A 1 83 ? 10.571 9.907 -14.495 1.00 85.31 83 MET A N 1
ATOM 577 C CA . MET A 1 83 ? 9.806 9.943 -13.242 1.00 85.31 83 MET A CA 1
ATOM 578 C C . MET A 1 83 ? 10.148 8.776 -12.310 1.00 85.31 83 MET A C 1
ATOM 580 O O . MET A 1 83 ? 10.267 8.982 -11.102 1.00 85.31 83 MET A O 1
ATOM 584 N N . LEU A 1 84 ? 10.306 7.565 -12.847 1.00 84.31 84 LEU A N 1
ATOM 585 C CA . LEU A 1 84 ? 10.673 6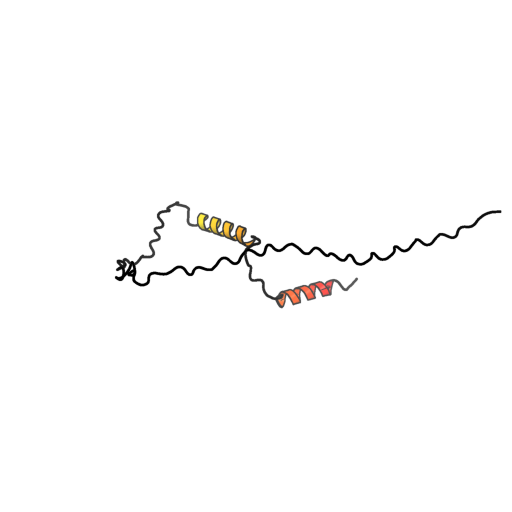.385 -12.061 1.00 84.31 84 LEU A CA 1
ATOM 586 C C . LEU A 1 84 ? 12.099 6.502 -11.506 1.00 84.31 84 LEU A C 1
ATOM 588 O O . LEU A 1 84 ? 12.315 6.206 -10.333 1.00 84.31 84 LEU A O 1
ATOM 592 N N . ALA A 1 85 ? 13.043 7.022 -12.294 1.00 86.69 85 ALA A N 1
ATOM 593 C CA . ALA A 1 85 ? 14.414 7.268 -11.854 1.00 86.69 85 ALA A CA 1
ATOM 594 C C . ALA A 1 85 ? 14.501 8.330 -10.743 1.00 86.69 85 ALA A C 1
ATOM 596 O O . ALA A 1 85 ? 15.328 8.207 -9.838 1.00 86.69 85 ALA A O 1
ATOM 597 N N . LYS A 1 86 ? 13.640 9.359 -10.783 1.00 86.31 86 LYS A N 1
ATOM 598 C CA . LYS A 1 86 ? 13.527 10.361 -9.708 1.00 86.31 86 LYS A CA 1
ATOM 599 C C . LYS A 1 86 ? 12.954 9.742 -8.431 1.00 86.31 86 LYS A C 1
ATOM 601 O O . LYS A 1 86 ? 13.544 9.909 -7.370 1.00 86.31 86 LYS A O 1
ATOM 606 N N . ARG A 1 87 ? 11.864 8.976 -8.550 1.00 84.69 87 ARG A N 1
ATOM 607 C CA . ARG A 1 87 ? 11.179 8.346 -7.407 1.00 84.69 87 ARG A CA 1
ATOM 608 C C . ARG A 1 87 ? 11.998 7.247 -6.741 1.00 84.69 87 ARG A C 1
ATOM 610 O O . ARG A 1 87 ? 11.918 7.090 -5.534 1.00 84.69 87 ARG A O 1
ATOM 617 N N . GLY A 1 88 ? 12.835 6.521 -7.484 1.00 83.38 88 GLY A N 1
ATOM 618 C CA . GLY A 1 88 ? 13.700 5.483 -6.910 1.00 83.38 88 GLY A CA 1
ATOM 619 C C . GLY A 1 88 ? 14.725 5.997 -5.887 1.00 83.38 88 GLY A C 1
ATOM 620 O O . GLY A 1 88 ? 15.335 5.190 -5.196 1.00 83.38 88 GLY A O 1
ATOM 621 N N . ARG A 1 89 ? 14.919 7.321 -5.778 1.00 83.00 89 ARG A N 1
ATOM 622 C CA . ARG A 1 89 ? 15.786 7.960 -4.771 1.00 83.00 89 ARG A CA 1
ATOM 623 C C . ARG A 1 89 ? 15.017 8.575 -3.601 1.00 83.00 89 ARG A C 1
ATOM 625 O O . ARG A 1 89 ? 15.641 9.157 -2.715 1.00 83.00 89 ARG A O 1
ATOM 632 N N . ASP A 1 90 ? 13.689 8.499 -3.604 1.00 89.31 90 ASP A N 1
ATOM 633 C CA . ASP A 1 90 ? 12.875 9.043 -2.523 1.00 89.31 90 ASP A CA 1
ATOM 634 C C . ASP A 1 90 ? 13.122 8.243 -1.240 1.00 89.31 90 ASP A C 1
ATOM 636 O O . ASP A 1 90 ? 13.026 7.019 -1.229 1.00 89.31 90 ASP A O 1
ATOM 640 N N . ALA A 1 91 ? 13.372 8.938 -0.127 1.00 84.81 91 ALA A N 1
ATOM 641 C CA . ALA A 1 91 ? 13.645 8.306 1.169 1.00 84.81 91 ALA A CA 1
ATOM 642 C C . ALA A 1 91 ? 12.488 7.426 1.694 1.00 84.81 91 ALA A C 1
ATOM 644 O O . ALA A 1 91 ? 12.683 6.637 2.613 1.00 84.81 91 ALA A O 1
ATOM 645 N N . GLY A 1 92 ? 11.283 7.576 1.131 1.00 88.62 92 GLY A N 1
ATOM 646 C CA . GLY A 1 92 ? 10.107 6.766 1.454 1.00 88.62 92 GLY A CA 1
ATOM 647 C C . GLY A 1 92 ? 9.903 5.542 0.556 1.00 88.62 92 GLY A C 1
ATOM 648 O O . GLY A 1 92 ? 8.970 4.778 0.799 1.00 88.62 92 GLY A O 1
ATOM 649 N N . VAL A 1 93 ? 10.720 5.349 -0.485 1.00 89.44 93 VAL A N 1
ATOM 650 C CA . VAL A 1 93 ? 10.632 4.167 -1.349 1.00 89.44 93 VAL A CA 1
ATOM 651 C C . VAL A 1 93 ? 11.324 2.995 -0.668 1.00 89.44 93 VAL A C 1
ATOM 653 O O . VAL A 1 93 ? 12.522 3.020 -0.400 1.00 89.44 93 VAL A O 1
ATOM 656 N N . ILE A 1 94 ? 10.543 1.956 -0.379 1.00 86.38 94 ILE A N 1
ATOM 657 C CA . ILE A 1 94 ? 11.044 0.713 0.200 1.00 86.38 94 ILE A CA 1
ATOM 658 C C . ILE A 1 94 ? 11.741 -0.065 -0.917 1.00 86.38 94 ILE A C 1
ATOM 660 O O . ILE A 1 94 ? 11.096 -0.511 -1.866 1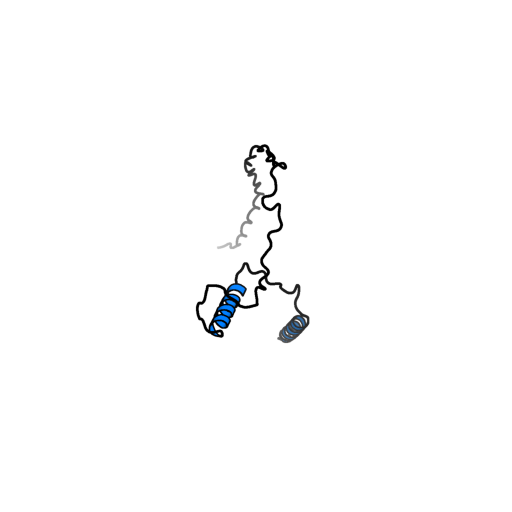.00 86.38 94 ILE A 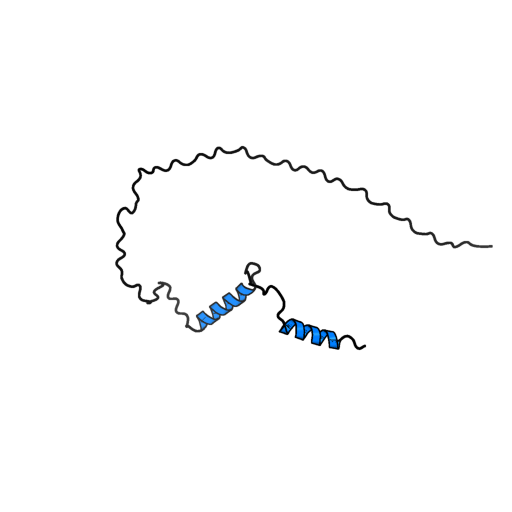O 1
ATOM 664 N N . VAL A 1 95 ? 13.063 -0.183 -0.807 1.00 85.38 95 VAL A N 1
ATOM 665 C CA . VAL A 1 95 ? 13.895 -1.008 -1.685 1.00 85.38 95 VAL A CA 1
ATOM 666 C C . VAL A 1 95 ? 14.209 -2.295 -0.940 1.00 85.38 95 VAL A C 1
ATOM 668 O O . VAL A 1 95 ? 14.798 -2.251 0.142 1.00 85.38 95 VAL A O 1
ATOM 671 N N . ASP A 1 96 ? 13.830 -3.432 -1.519 1.00 87.31 96 ASP A N 1
ATOM 672 C CA . ASP A 1 96 ? 14.230 -4.740 -1.007 1.00 87.31 96 ASP A CA 1
ATOM 673 C C . ASP A 1 96 ? 15.739 -4.902 -1.204 1.00 87.31 96 ASP A C 1
ATOM 675 O O . ASP A 1 96 ? 16.225 -5.229 -2.289 1.00 87.31 96 ASP A O 1
ATOM 679 N N . LEU A 1 97 ? 16.494 -4.615 -0.145 1.00 83.06 97 LEU A N 1
ATOM 680 C CA . LEU A 1 97 ? 17.929 -4.841 -0.117 1.00 83.06 97 LEU A CA 1
ATOM 681 C C . LEU A 1 97 ? 18.203 -6.314 0.205 1.00 83.06 97 LEU A C 1
ATOM 683 O O . LEU A 1 97 ? 17.569 -6.875 1.106 1.00 83.06 97 LEU A O 1
ATOM 687 N N . PRO A 1 98 ? 19.156 -6.953 -0.494 1.00 87.06 98 PRO A N 1
ATOM 688 C CA . PRO A 1 98 ? 19.592 -8.287 -0.122 1.00 87.06 98 PRO A CA 1
ATOM 689 C C . PRO A 1 98 ? 20.110 -8.276 1.323 1.00 87.06 98 PRO A C 1
ATOM 691 O O . PRO A 1 98 ? 20.836 -7.375 1.738 1.00 87.06 98 PRO A O 1
ATOM 694 N N . VAL A 1 99 ? 19.729 -9.299 2.093 1.00 87.00 99 VAL A N 1
ATOM 695 C CA . VAL A 1 99 ? 20.003 -9.416 3.541 1.00 87.00 99 VAL A CA 1
ATOM 696 C C . VAL A 1 99 ? 21.504 -9.584 3.852 1.00 87.00 99 VAL A C 1
ATOM 698 O O . VAL A 1 99 ? 21.920 -9.480 5.002 1.00 87.00 99 VAL A O 1
ATOM 701 N N . GLY A 1 100 ? 22.343 -9.795 2.837 1.00 88.94 100 GLY A N 1
ATOM 702 C CA . GLY A 1 100 ? 23.792 -9.850 2.978 1.00 88.94 100 GLY A CA 1
ATOM 703 C C . GLY A 1 100 ? 24.515 -9.672 1.643 1.00 88.94 100 GLY A C 1
ATOM 704 O O . GLY A 1 100 ? 23.878 -9.746 0.588 1.00 88.94 100 GLY A O 1
ATOM 705 N N . PRO A 1 101 ? 25.838 -9.441 1.690 1.00 85.94 101 PRO A N 1
ATOM 706 C CA . PRO A 1 101 ? 26.659 -9.334 0.494 1.00 85.94 101 PRO A CA 1
ATOM 707 C C . PRO A 1 101 ? 26.650 -10.654 -0.278 1.00 85.94 101 PRO A C 1
ATOM 709 O O . PRO A 1 101 ? 26.626 -11.747 0.299 1.00 85.94 101 PRO A O 1
ATOM 712 N N . THR A 1 102 ? 26.679 -10.554 -1.600 1.00 87.00 102 THR A N 1
ATOM 713 C CA . THR A 1 102 ? 26.805 -11.720 -2.469 1.00 87.00 102 THR A CA 1
ATOM 714 C C . THR A 1 102 ? 28.209 -12.318 -2.359 1.00 87.00 102 THR A C 1
ATOM 716 O O . THR A 1 102 ? 29.188 -11.633 -2.064 1.00 87.00 102 THR A O 1
ATOM 719 N N . ALA A 1 103 ? 28.340 -13.622 -2.612 1.00 86.00 103 ALA A N 1
ATOM 720 C CA . ALA A 1 103 ? 29.632 -14.309 -2.524 1.00 86.00 103 ALA A CA 1
ATOM 721 C C . ALA A 1 103 ? 30.690 -13.737 -3.489 1.00 86.00 103 ALA A C 1
ATOM 723 O O . ALA A 1 103 ? 31.887 -13.839 -3.225 1.00 86.00 103 ALA A O 1
ATOM 724 N N . GLU A 1 104 ? 30.258 -13.145 -4.603 1.00 82.19 104 GLU A N 1
ATOM 725 C CA . GLU A 1 104 ? 31.143 -12.484 -5.561 1.00 82.19 104 GLU A CA 1
ATOM 726 C C . GLU A 1 104 ? 31.725 -11.188 -4.986 1.00 82.19 104 GLU A C 1
ATOM 728 O O . GLU A 1 104 ? 32.932 -10.971 -5.071 1.00 82.19 104 GLU A O 1
ATOM 733 N N . GLU A 1 105 ? 30.903 -10.387 -4.307 1.00 85.06 105 GLU A N 1
ATOM 734 C CA . GLU A 1 105 ? 31.342 -9.170 -3.617 1.00 85.06 105 GLU A CA 1
ATOM 735 C C . GLU A 1 105 ? 32.294 -9.487 -2.459 1.00 85.06 105 GLU A C 1
ATOM 737 O O . GLU A 1 105 ? 33.309 -8.812 -2.301 1.00 85.06 105 GLU A O 1
ATOM 742 N N . VAL A 1 106 ? 32.019 -10.551 -1.691 1.00 86.56 106 VAL A N 1
ATOM 743 C CA . VAL A 1 106 ? 32.906 -10.997 -0.602 1.00 86.56 106 VAL A CA 1
ATOM 744 C C . VAL A 1 106 ? 34.281 -11.396 -1.146 1.00 86.56 106 VAL A C 1
ATOM 746 O O . VAL A 1 106 ? 35.299 -10.944 -0.629 1.00 86.56 106 VAL A O 1
ATOM 749 N N . ARG A 1 107 ? 34.331 -12.176 -2.234 1.00 79.44 107 ARG A N 1
ATOM 750 C CA . ARG A 1 107 ? 35.603 -12.564 -2.873 1.00 79.44 107 ARG A CA 1
ATOM 751 C C . ARG A 1 107 ? 36.343 -11.377 -3.486 1.00 79.44 107 ARG A C 1
ATOM 753 O O . ARG A 1 107 ? 37.571 -11.350 -3.472 1.00 79.44 107 ARG A O 1
ATOM 760 N N . ALA A 1 108 ? 35.616 -10.416 -4.054 1.00 84.94 108 ALA A N 1
ATOM 761 C CA . ALA A 1 108 ? 36.213 -9.206 -4.606 1.00 84.94 108 ALA A CA 1
ATOM 762 C C . ALA A 1 108 ? 36.842 -8.338 -3.505 1.00 84.94 108 ALA A C 1
ATOM 764 O O . ALA A 1 108 ? 37.951 -7.843 -3.693 1.00 84.94 108 ALA A O 1
ATOM 765 N N . ALA A 1 109 ? 36.180 -8.203 -2.352 1.00 80.25 109 ALA A N 1
ATOM 766 C CA . ALA A 1 109 ? 36.710 -7.479 -1.198 1.00 80.25 109 ALA A CA 1
ATOM 767 C C . ALA A 1 109 ? 37.953 -8.163 -0.605 1.00 80.25 109 ALA A C 1
ATOM 769 O O . ALA A 1 109 ? 38.966 -7.502 -0.394 1.00 80.25 109 ALA A O 1
ATOM 770 N N . GLU A 1 110 ? 37.918 -9.488 -0.435 1.00 81.19 110 GLU A N 1
ATOM 771 C CA . GLU A 1 110 ? 39.049 -10.274 0.081 1.00 81.19 110 GLU A CA 1
ATOM 772 C C . GLU A 1 110 ? 40.289 -10.159 -0.824 1.00 81.19 110 GLU A C 1
ATOM 774 O O . GLU A 1 110 ? 41.419 -10.036 -0.351 1.00 81.19 110 GLU A O 1
ATOM 779 N N . LYS A 1 111 ? 40.084 -10.115 -2.147 1.00 77.88 111 LYS A N 1
ATOM 780 C CA . LYS A 1 111 ? 41.170 -9.912 -3.113 1.00 77.88 111 LYS A CA 1
ATOM 781 C C . LYS A 1 111 ? 41.815 -8.524 -3.004 1.00 77.88 111 LYS A C 1
ATOM 783 O O . LYS A 1 111 ? 43.016 -8.409 -3.222 1.00 77.88 111 LYS A O 1
ATOM 788 N N . VAL A 1 112 ? 41.041 -7.487 -2.683 1.00 73.81 112 VAL A N 1
ATOM 789 C CA . VAL A 1 112 ? 41.558 -6.119 -2.495 1.00 73.81 112 VAL A CA 1
ATOM 790 C C . VAL A 1 112 ? 42.272 -5.981 -1.147 1.00 73.81 112 VAL A C 1
ATOM 792 O O . VAL A 1 112 ? 43.291 -5.301 -1.059 1.00 73.81 112 VAL A O 1
ATOM 795 N N . GLU A 1 113 ? 41.779 -6.650 -0.105 1.00 67.12 113 GLU A N 1
ATOM 796 C CA . GLU A 1 113 ? 42.382 -6.631 1.232 1.00 67.12 113 GLU A CA 1
ATOM 797 C C . GLU A 1 113 ? 43.759 -7.324 1.253 1.00 67.12 113 GLU A C 1
ATOM 799 O O . GLU A 1 113 ? 44.705 -6.804 1.843 1.00 67.12 113 GLU A O 1
ATOM 804 N N . GLY A 1 114 ? 43.927 -8.410 0.489 1.00 59.28 114 GLY A N 1
ATOM 805 C CA . GLY A 1 114 ? 45.215 -9.096 0.324 1.00 59.28 114 GLY A CA 1
ATOM 806 C C . GLY A 1 114 ? 46.295 -8.315 -0.448 1.00 59.28 114 GLY A C 1
ATOM 807 O O . GLY A 1 114 ? 47.464 -8.694 -0.398 1.00 59.28 114 GLY A O 1
ATOM 808 N N . GLU A 1 115 ? 45.951 -7.223 -1.143 1.00 57.84 115 GLU A N 1
ATOM 809 C CA . GLU A 1 115 ? 46.913 -6.368 -1.865 1.00 57.84 115 GLU A CA 1
ATOM 810 C C . GLU A 1 115 ? 47.431 -5.183 -1.016 1.00 57.84 115 GLU A C 1
ATOM 812 O O . GLU A 1 115 ? 48.338 -4.465 -1.444 1.00 57.84 115 GLU A O 1
ATOM 817 N N . GLY A 1 116 ? 46.897 -4.982 0.199 1.00 56.03 116 GLY A N 1
ATOM 818 C CA . GLY A 1 116 ? 47.288 -3.901 1.116 1.00 56.03 116 GLY A CA 1
ATOM 819 C C . GLY A 1 116 ? 48.286 -4.287 2.217 1.00 56.03 116 GLY A C 1
ATOM 820 O O . GLY A 1 116 ? 48.923 -3.404 2.792 1.00 56.03 116 GLY A O 1
ATOM 821 N N . GLU A 1 117 ? 48.466 -5.578 2.504 1.00 53.97 117 GLU A N 1
ATOM 822 C CA . GLU A 1 117 ? 49.274 -6.076 3.631 1.00 53.97 117 GLU A CA 1
ATOM 823 C C . GLU A 1 117 ? 50.703 -6.461 3.197 1.00 53.97 117 GLU A C 1
ATOM 825 O O . GLU A 1 117 ? 51.185 -7.576 3.386 1.00 53.97 117 GLU A O 1
ATOM 830 N N . GLY A 1 118 ? 51.384 -5.517 2.544 1.00 58.12 118 GLY A N 1
ATOM 831 C CA . GLY A 1 118 ? 52.735 -5.700 2.014 1.00 58.12 118 GLY A CA 1
ATOM 832 C C . GLY A 1 118 ? 53.504 -4.388 1.872 1.00 58.12 118 GLY A C 1
ATOM 833 O O . GLY A 1 118 ? 53.983 -4.075 0.781 1.00 58.12 118 GLY A O 1
ATOM 834 N N . ARG A 1 119 ? 53.607 -3.601 2.950 1.00 45.22 119 ARG A N 1
ATOM 835 C CA . ARG A 1 119 ? 54.588 -2.512 3.092 1.00 45.22 119 ARG A CA 1
ATOM 836 C C . ARG A 1 119 ? 55.143 -2.435 4.502 1.00 45.22 119 ARG A C 1
ATOM 838 O O . ARG A 1 119 ? 54.333 -2.504 5.448 1.00 45.22 119 ARG A O 1
#

Organism: NCBI:txid1392251

Radius of gyration: 37.54 Å; chains: 1; bounding box: 106×46×76 Å

Sequence (119 aa):
MSTHAAAAAAPADPPISPISRQTTFPHKTSAATSSRTPFIDIATPAINAAPVELDGAPAGLASAHPGEEEGSGVEGSEKRNEMLAKRGRDAGVIVDLPVGPTAEEVRAAEKVEGEGEGR

Secondary structure (DSSP, 8-state):
------PPPPPPPPPPPP------------------PPP--TTS--S--S----------S----S------TTHHHHHHHHHHHHHTT-TT------SS--HHHHHHHHHHHTTTS--

Foldseek 3Di:
DDDDDDDDDDDDDDDDDDDDDDDDDPDPPDPPDPPDDPDDPPVDDDPPPDDDPPPCPPPPPPPDPVDPPPDDPVVVVVVVVVVVVVVVPDPPDDDPDDPDDDPVVVVVVVVVVVVPPDD

pLDDT: mean 71.94, std 13.94, range [39.84, 92.88]